Protein AF-W9EBM4-F1 (afdb_monomer_lite)

Sequence (109 aa):
MMESIKNIGKNEFVFQRTNHKAYYFSPVNICFVYNGNHSIGAGIGFKKGHIEAAEYDVSKIFDHVYADGLWWYNRHSNQRLGNLLDFRIGIIYEISKIKYQIEKEEGKK

pLDDT: mean 92.55, std 8.72, range [47.16, 98.44]

Radius of gyration: 18.04 Å; chains: 1; bounding box: 53×28×45 Å

Structure (mmCIF, N/CA/C/O backbone):
data_AF-W9EBM4-F1
#
_entry.id   AF-W9EBM4-F1
#
loop_
_atom_site.group_PDB
_atom_site.id
_atom_site.type_symbol
_atom_site.label_atom_id
_atom_site.label_alt_id
_atom_site.label_comp_id
_atom_site.label_asym_id
_atom_site.label_entity_id
_atom_site.label_seq_id
_atom_site.pdbx_PDB_ins_code
_atom_site.Cartn_x
_atom_site.Cartn_y
_atom_site.Cartn_z
_atom_site.occupancy
_atom_site.B_iso_or_equiv
_atom_site.auth_seq_id
_atom_site.auth_comp_id
_atom_site.auth_asym_id
_atom_site.auth_atom_id
_atom_site.pdbx_PDB_model_num
ATOM 1 N N . MET A 1 1 ? 30.627 -1.236 -14.974 1.00 63.12 1 MET A N 1
ATOM 2 C CA . MET A 1 1 ? 29.451 -0.776 -14.199 1.00 63.12 1 MET A CA 1
ATOM 3 C C . MET A 1 1 ? 28.830 0.498 -14.777 1.00 63.12 1 MET A C 1
ATOM 5 O O . MET A 1 1 ? 27.657 0.461 -15.117 1.00 63.12 1 MET A O 1
ATOM 9 N N . MET A 1 2 ? 29.588 1.587 -14.971 1.00 75.38 2 MET A N 1
ATOM 10 C CA . MET A 1 2 ? 29.063 2.847 -15.535 1.00 75.38 2 MET A CA 1
ATOM 11 C C . MET A 1 2 ? 28.442 2.700 -16.938 1.00 75.38 2 MET A C 1
ATOM 13 O O . MET A 1 2 ? 27.349 3.204 -17.176 1.00 75.38 2 MET A O 1
ATOM 17 N N . GLU A 1 3 ? 29.085 1.961 -17.845 1.00 76.69 3 GLU A N 1
ATOM 18 C CA . GLU A 1 3 ? 28.546 1.732 -19.198 1.00 76.69 3 GLU A CA 1
ATOM 19 C C . GLU A 1 3 ? 27.235 0.932 -19.196 1.00 76.69 3 GLU A C 1
ATOM 21 O O . GLU A 1 3 ? 26.326 1.230 -19.965 1.00 76.69 3 GLU A O 1
ATOM 26 N N . SER A 1 4 ? 27.076 -0.020 -18.273 1.00 72.75 4 SER A N 1
ATOM 27 C CA . SER A 1 4 ? 25.828 -0.772 -18.105 1.00 72.75 4 SER A CA 1
ATOM 28 C C . SER A 1 4 ? 24.683 0.131 -17.637 1.00 72.75 4 SER A C 1
ATOM 30 O O . SER A 1 4 ? 23.576 0.023 -18.151 1.00 72.75 4 SER A O 1
ATOM 32 N N . ILE A 1 5 ? 24.952 1.072 -16.724 1.00 75.25 5 ILE A N 1
ATOM 33 C CA . ILE A 1 5 ? 23.959 2.060 -16.267 1.00 75.25 5 ILE A CA 1
ATOM 34 C C . ILE A 1 5 ? 23.566 3.001 -17.413 1.00 75.25 5 ILE A C 1
ATOM 36 O O . ILE A 1 5 ? 22.379 3.237 -17.630 1.00 75.25 5 ILE A O 1
ATOM 40 N N . LYS A 1 6 ? 24.543 3.495 -18.190 1.00 75.94 6 LYS A N 1
ATOM 41 C CA . LYS A 1 6 ? 24.276 4.324 -19.378 1.00 75.94 6 LYS A CA 1
ATOM 42 C C . LYS A 1 6 ? 23.431 3.580 -20.413 1.00 75.94 6 LYS A C 1
ATOM 44 O O . LYS A 1 6 ? 22.544 4.178 -21.011 1.00 75.94 6 LYS A O 1
ATOM 49 N N . ASN A 1 7 ? 23.703 2.294 -20.623 1.00 77.69 7 ASN A N 1
ATOM 50 C CA . ASN A 1 7 ? 22.954 1.455 -21.555 1.00 77.69 7 ASN A CA 1
ATOM 51 C C . ASN A 1 7 ? 21.492 1.285 -21.098 1.00 77.69 7 ASN A C 1
ATOM 53 O O . ASN A 1 7 ? 20.571 1.556 -21.863 1.00 77.69 7 ASN A O 1
ATOM 57 N N . ILE A 1 8 ? 21.275 0.959 -19.820 1.00 79.06 8 ILE A N 1
ATOM 58 C CA . ILE A 1 8 ? 19.930 0.823 -19.239 1.00 79.06 8 ILE A CA 1
ATOM 59 C C . ILE A 1 8 ? 19.136 2.135 -19.328 1.00 79.06 8 ILE A C 1
ATOM 61 O O . ILE A 1 8 ? 17.961 2.098 -19.672 1.00 79.06 8 ILE A O 1
ATOM 65 N N . GLY A 1 9 ? 19.763 3.289 -19.072 1.00 78.25 9 GLY A N 1
ATOM 66 C CA . GLY A 1 9 ? 19.082 4.585 -19.170 1.00 78.25 9 GLY 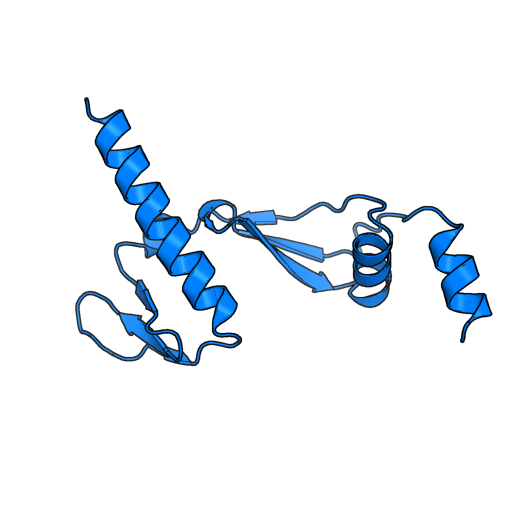A CA 1
ATOM 67 C C . GLY A 1 9 ? 18.697 4.983 -20.601 1.00 78.25 9 GLY A C 1
ATOM 68 O O . GLY A 1 9 ? 17.675 5.639 -20.810 1.00 78.25 9 GLY A O 1
ATOM 69 N N . LYS A 1 10 ? 19.497 4.581 -21.599 1.00 84.69 10 LYS A N 1
ATOM 70 C CA . LYS A 1 10 ? 19.210 4.838 -23.020 1.00 84.69 10 LYS A CA 1
ATOM 71 C C . LYS A 1 10 ? 18.062 3.985 -23.544 1.00 84.69 10 LYS A C 1
ATOM 73 O O . LYS A 1 10 ? 17.255 4.488 -24.318 1.00 84.69 10 LYS A O 1
ATOM 78 N N . ASN A 1 11 ? 17.990 2.727 -23.126 1.00 85.38 11 ASN A N 1
ATOM 79 C CA . ASN A 1 11 ? 16.960 1.816 -23.605 1.00 85.38 11 ASN A CA 1
ATOM 80 C C . ASN A 1 11 ? 15.599 2.116 -22.970 1.00 85.38 11 ASN A C 1
ATOM 82 O O . ASN A 1 11 ? 15.490 2.741 -21.911 1.00 85.38 11 ASN A O 1
ATOM 86 N N . GLU A 1 12 ? 14.553 1.650 -23.641 1.00 87.94 12 GLU A N 1
ATOM 87 C CA . GLU A 1 12 ? 13.205 1.655 -23.094 1.00 87.94 12 GLU A CA 1
ATOM 88 C C . GLU A 1 12 ? 12.999 0.491 -22.127 1.00 87.94 12 GLU A C 1
ATOM 90 O O . GLU A 1 12 ? 13.614 -0.574 -22.239 1.00 87.94 12 GLU A O 1
ATOM 95 N N . PHE A 1 13 ? 12.112 0.702 -21.159 1.00 92.88 13 PHE A N 1
ATOM 96 C CA . PHE A 1 13 ? 11.675 -0.367 -20.276 1.00 92.88 13 PHE A CA 1
ATOM 97 C C . PHE A 1 13 ? 10.725 -1.297 -21.037 1.00 92.88 13 PHE A C 1
ATOM 99 O O . PHE A 1 13 ? 9.722 -0.854 -21.593 1.00 92.88 13 PHE A O 1
ATOM 106 N N . VAL A 1 14 ? 11.014 -2.598 -21.022 1.00 94.12 14 VAL A N 1
ATOM 107 C CA . VAL A 1 14 ? 10.189 -3.616 -21.681 1.00 94.12 14 VAL A CA 1
ATOM 108 C C . VAL A 1 14 ? 9.458 -4.426 -20.624 1.00 94.12 14 VAL A C 1
ATOM 110 O O . VAL A 1 14 ? 10.085 -5.211 -19.914 1.00 94.12 14 VAL A O 1
ATOM 113 N N . PHE A 1 15 ? 8.139 -4.260 -20.538 1.00 95.56 15 PHE A N 1
ATOM 114 C CA . PHE A 1 15 ? 7.299 -5.044 -19.635 1.00 95.56 15 PHE A CA 1
ATOM 115 C C . PHE A 1 15 ? 7.273 -6.527 -20.032 1.00 95.56 15 PHE A C 1
ATOM 117 O O . PHE A 1 15 ? 7.064 -6.877 -21.192 1.00 95.56 15 PHE A O 1
ATOM 124 N N . GLN A 1 16 ? 7.451 -7.409 -19.050 1.00 96.38 16 GLN A N 1
ATOM 125 C CA . GLN A 1 16 ? 7.453 -8.859 -19.217 1.00 96.38 16 GLN A CA 1
ATOM 126 C C . GLN A 1 16 ? 6.423 -9.486 -18.284 1.00 96.38 16 GLN A C 1
ATOM 128 O O . GLN A 1 16 ? 6.712 -9.747 -17.120 1.00 96.38 16 GLN A O 1
ATOM 133 N N . ARG A 1 17 ? 5.229 -9.798 -18.793 1.00 96.19 17 ARG A N 1
ATOM 134 C CA . ARG A 1 17 ? 4.113 -10.294 -17.970 1.00 96.19 17 ARG A CA 1
ATOM 135 C C . ARG A 1 17 ? 4.439 -11.530 -17.129 1.00 96.19 17 ARG A C 1
ATOM 137 O O . ARG A 1 17 ? 3.877 -11.695 -16.052 1.00 96.19 17 ARG A O 1
ATOM 144 N N . THR A 1 18 ? 5.313 -12.418 -17.596 1.00 96.62 18 THR A N 1
ATOM 145 C CA . THR A 1 18 ? 5.723 -13.635 -16.871 1.00 96.62 18 THR A CA 1
ATOM 146 C C . THR A 1 18 ? 6.743 -13.366 -15.761 1.00 96.62 18 THR A C 1
ATOM 148 O O . THR A 1 18 ? 6.880 -14.191 -14.864 1.00 96.62 18 THR A O 1
ATOM 151 N N . ASN A 1 19 ? 7.405 -12.208 -15.775 1.00 96.81 19 ASN A N 1
ATOM 152 C CA . ASN A 1 19 ? 8.519 -11.871 -14.888 1.00 96.81 19 ASN A CA 1
ATOM 153 C C . ASN A 1 19 ? 8.214 -10.668 -13.978 1.00 96.81 19 ASN A C 1
ATOM 155 O O . ASN A 1 19 ? 8.444 -10.714 -12.777 1.00 96.81 19 ASN A O 1
ATOM 159 N N . HIS A 1 20 ? 7.653 -9.593 -14.521 1.00 97.56 20 HIS A N 1
ATOM 160 C CA . HIS A 1 20 ? 7.299 -8.383 -13.784 1.00 97.56 20 HIS A CA 1
ATOM 161 C C . HIS A 1 20 ? 5.995 -8.591 -13.034 1.00 97.56 20 HIS A C 1
ATOM 163 O O . HIS A 1 20 ? 4.920 -8.573 -13.633 1.00 97.56 20 HIS A O 1
ATOM 169 N N . LYS A 1 21 ? 6.105 -8.829 -11.726 1.00 98.06 21 LYS A N 1
ATOM 170 C CA . LYS A 1 21 ? 4.963 -9.150 -10.874 1.00 98.06 21 LYS A CA 1
ATOM 171 C C . LYS A 1 21 ? 4.917 -8.240 -9.658 1.00 98.06 21 LYS A C 1
ATOM 173 O O . LYS A 1 21 ? 5.921 -8.066 -8.961 1.00 98.06 21 LYS A O 1
ATOM 178 N N . ALA A 1 22 ? 3.733 -7.702 -9.402 1.00 98.19 22 ALA A N 1
ATOM 179 C CA . ALA A 1 22 ? 3.486 -6.817 -8.283 1.00 98.19 22 ALA A CA 1
ATOM 180 C C . ALA A 1 22 ? 2.048 -6.934 -7.765 1.00 98.19 22 ALA A C 1
ATOM 182 O O . ALA A 1 22 ? 1.146 -7.406 -8.466 1.00 98.19 22 ALA A O 1
ATOM 183 N N . TYR A 1 23 ? 1.859 -6.461 -6.538 1.00 98.12 23 TYR A N 1
ATOM 184 C CA . TYR A 1 23 ? 0.561 -6.168 -5.944 1.00 98.12 23 TYR A CA 1
ATOM 185 C C . TYR A 1 23 ? 0.423 -4.666 -5.754 1.00 98.12 23 TYR A C 1
ATOM 187 O O . TYR A 1 23 ? 1.362 -4.016 -5.296 1.00 98.12 23 TYR A O 1
ATOM 195 N N . TYR A 1 24 ? -0.740 -4.118 -6.085 1.00 98.19 24 TYR A N 1
ATOM 196 C CA . TYR A 1 24 ? -1.051 -2.718 -5.846 1.00 98.19 24 TYR A CA 1
ATOM 197 C C . TYR A 1 24 ? -2.095 -2.600 -4.742 1.00 98.19 24 TYR A C 1
ATOM 199 O O . TYR A 1 24 ? -3.220 -3.065 -4.883 1.00 98.19 24 TYR A O 1
ATOM 207 N N . PHE A 1 25 ? -1.717 -1.985 -3.628 1.00 97.56 25 PHE A N 1
ATOM 208 C CA . PHE A 1 25 ? -2.609 -1.724 -2.507 1.00 97.56 25 PHE A CA 1
ATOM 209 C C . PHE A 1 25 ? -3.141 -0.300 -2.639 1.00 97.56 25 PHE A C 1
ATOM 211 O O . PHE A 1 25 ? -2.508 0.650 -2.168 1.00 97.56 25 PHE A O 1
ATOM 218 N N . SER A 1 26 ? -4.274 -0.139 -3.321 1.00 96.12 26 SER A N 1
ATOM 219 C CA . SER A 1 26 ? -4.759 1.176 -3.749 1.00 96.12 26 SER A CA 1
ATOM 220 C C . SER A 1 26 ? -5.093 2.143 -2.606 1.00 96.12 26 SER A C 1
ATOM 222 O O . SER A 1 26 ? -4.675 3.299 -2.708 1.00 96.12 26 SER A O 1
ATOM 224 N N . PRO A 1 27 ? -5.688 1.733 -1.462 1.00 96.00 27 PRO A N 1
ATOM 225 C CA . PRO A 1 27 ? -5.978 2.672 -0.371 1.00 96.00 27 PRO A CA 1
ATOM 226 C C . PRO A 1 27 ? -4.726 3.289 0.261 1.00 96.00 27 PRO A C 1
ATOM 228 O O . PRO A 1 27 ? -4.770 4.400 0.788 1.00 96.00 27 PRO A O 1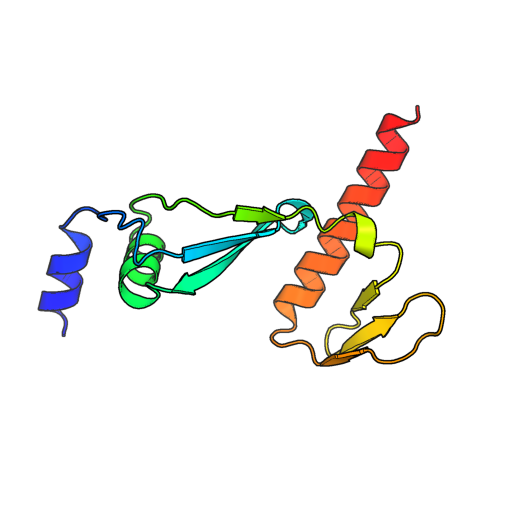
ATOM 231 N N . VAL A 1 28 ? -3.598 2.574 0.209 1.00 96.56 28 VAL A N 1
ATOM 232 C CA . VAL A 1 28 ? -2.300 3.040 0.724 1.00 96.56 28 VAL A CA 1
ATOM 233 C C . VAL A 1 28 ? -1.358 3.527 -0.376 1.00 96.56 28 VAL A C 1
ATOM 235 O O . VAL A 1 28 ? -0.262 3.987 -0.083 1.00 96.56 28 VAL A O 1
ATOM 238 N N . ASN A 1 29 ? -1.783 3.454 -1.639 1.00 96.50 29 ASN A N 1
ATOM 239 C CA . ASN A 1 29 ? -1.006 3.817 -2.819 1.00 96.50 29 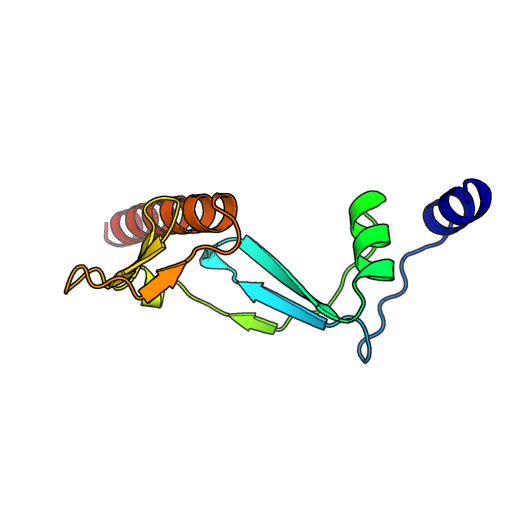ASN A CA 1
ATOM 240 C C . ASN A 1 29 ? 0.409 3.198 -2.850 1.00 96.50 29 ASN A C 1
ATOM 242 O O . ASN A 1 29 ? 1.392 3.863 -3.181 1.00 96.50 29 ASN A O 1
ATOM 246 N N . ILE A 1 30 ? 0.517 1.914 -2.495 1.00 96.12 30 ILE A N 1
ATOM 247 C CA . ILE A 1 30 ? 1.784 1.169 -2.508 1.00 96.12 30 ILE A CA 1
ATOM 248 C C . ILE A 1 30 ? 1.727 0.085 -3.579 1.00 96.12 30 ILE A C 1
ATOM 250 O O . ILE A 1 30 ? 0.853 -0.778 -3.556 1.00 96.12 30 ILE A O 1
ATOM 254 N N . CYS A 1 31 ? 2.708 0.090 -4.481 1.00 96.75 31 CYS A N 1
ATOM 255 C CA . CYS A 1 31 ? 2.969 -1.015 -5.397 1.00 96.75 31 CYS A CA 1
ATOM 256 C C . CYS A 1 31 ? 4.121 -1.867 -4.847 1.00 96.75 31 CYS A C 1
ATOM 258 O O . CYS A 1 31 ? 5.269 -1.423 -4.802 1.00 96.75 31 CYS A O 1
ATOM 260 N N . PHE A 1 32 ? 3.811 -3.081 -4.398 1.00 95.62 32 PHE A N 1
ATOM 261 C CA . PHE A 1 32 ? 4.779 -4.041 -3.884 1.00 95.62 32 PHE A CA 1
ATOM 262 C C . PHE A 1 32 ? 5.224 -4.989 -4.996 1.00 95.62 32 PHE A C 1
ATOM 264 O O . PHE A 1 32 ? 4.468 -5.856 -5.438 1.00 95.62 32 PHE A O 1
ATOM 271 N N . VAL A 1 33 ? 6.467 -4.826 -5.439 1.00 97.06 33 VAL A N 1
ATOM 272 C CA . VAL A 1 33 ? 7.090 -5.668 -6.463 1.00 97.06 33 VAL A CA 1
ATOM 273 C C . VAL A 1 33 ? 7.694 -6.898 -5.795 1.00 97.06 33 VAL A C 1
ATOM 275 O O . VAL A 1 33 ? 8.496 -6.768 -4.874 1.00 97.06 33 VAL A O 1
ATOM 278 N N . TYR A 1 34 ? 7.328 -8.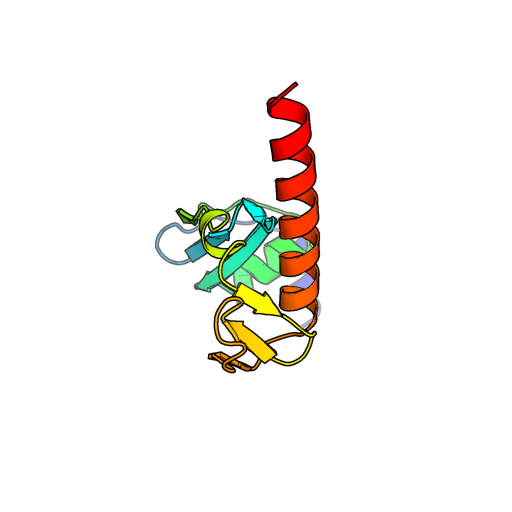089 -6.270 1.00 96.44 34 TYR A N 1
ATOM 279 C CA . TYR A 1 34 ? 7.858 -9.352 -5.741 1.00 96.44 34 TYR A CA 1
ATOM 280 C C . TYR A 1 34 ? 8.592 -10.195 -6.787 1.00 96.44 34 TYR A C 1
ATOM 282 O O . TYR A 1 34 ? 9.222 -11.189 -6.432 1.00 96.44 34 TYR A O 1
ATOM 290 N N . ASN A 1 35 ? 8.552 -9.809 -8.066 1.00 97.94 35 ASN A N 1
ATOM 291 C CA . ASN A 1 35 ? 9.387 -10.412 -9.099 1.00 97.94 35 ASN A CA 1
ATOM 292 C C . ASN A 1 35 ? 9.792 -9.385 -10.167 1.00 97.94 35 ASN A C 1
ATOM 294 O O . ASN A 1 35 ? 9.064 -8.427 -10.430 1.00 97.94 35 ASN A O 1
ATOM 298 N N . GLY A 1 36 ? 10.963 -9.582 -10.783 1.00 95.69 36 GLY A N 1
ATOM 299 C CA . GLY A 1 36 ? 11.507 -8.649 -11.775 1.00 95.69 36 GLY A CA 1
ATOM 300 C C . GLY A 1 36 ? 12.202 -7.410 -11.192 1.00 95.69 36 GLY A C 1
ATOM 301 O O . GLY A 1 36 ? 12.398 -6.421 -11.900 1.00 95.69 36 GLY A O 1
ATOM 302 N N . ASN A 1 37 ? 12.606 -7.470 -9.919 1.00 94.88 37 ASN A N 1
ATOM 303 C CA . ASN A 1 37 ? 13.122 -6.346 -9.124 1.00 94.88 37 ASN A CA 1
ATOM 304 C C . ASN A 1 37 ? 14.212 -5.515 -9.820 1.00 94.88 37 ASN A C 1
ATOM 306 O O . ASN A 1 37 ? 14.175 -4.292 -9.762 1.00 94.88 37 ASN A O 1
ATOM 310 N N . HIS A 1 38 ? 15.167 -6.150 -10.505 1.00 90.25 38 HIS A N 1
ATOM 311 C CA . HIS A 1 38 ? 16.276 -5.433 -11.147 1.00 90.25 38 HIS A CA 1
ATOM 312 C C . HIS A 1 38 ? 15.823 -4.538 -12.306 1.00 90.25 38 HIS A C 1
ATOM 314 O O . HIS A 1 38 ? 16.232 -3.382 -12.399 1.00 90.25 38 HIS A O 1
ATOM 320 N N . SER A 1 39 ? 14.976 -5.061 -13.194 1.00 92.62 39 SER A N 1
ATOM 321 C CA . SER A 1 39 ? 14.511 -4.307 -14.364 1.00 92.62 39 SER A CA 1
ATOM 322 C C . SER A 1 39 ? 13.454 -3.280 -13.972 1.00 92.62 39 SER A C 1
ATOM 324 O O . SER A 1 39 ? 13.502 -2.154 -14.460 1.00 92.62 39 SER A O 1
ATOM 326 N N . ILE A 1 40 ? 12.558 -3.617 -13.039 1.00 95.62 40 ILE A N 1
ATOM 327 C CA . ILE A 1 40 ? 11.580 -2.664 -12.496 1.00 95.62 40 ILE A CA 1
ATOM 328 C C . ILE A 1 40 ? 12.284 -1.551 -11.716 1.00 95.62 40 ILE A C 1
ATOM 330 O O . ILE A 1 40 ? 11.970 -0.382 -11.913 1.00 95.62 40 ILE A O 1
ATOM 334 N N . GLY A 1 41 ? 13.286 -1.881 -10.898 1.00 93.50 41 GLY A N 1
ATOM 335 C CA . GLY A 1 41 ? 14.095 -0.895 -10.181 1.00 93.50 41 GLY A CA 1
ATOM 336 C C . GLY A 1 41 ? 14.790 0.092 -11.122 1.00 93.50 41 GLY A C 1
ATOM 337 O O . GLY A 1 41 ? 14.788 1.294 -10.863 1.00 93.50 41 GLY A O 1
ATOM 338 N N . ALA A 1 42 ? 15.310 -0.387 -12.258 1.00 91.94 42 ALA A N 1
ATOM 339 C CA . ALA A 1 42 ? 15.823 0.485 -13.311 1.00 91.94 42 ALA A CA 1
ATOM 340 C C . ALA A 1 42 ? 14.728 1.381 -13.919 1.00 91.94 42 ALA A C 1
ATOM 342 O O . ALA A 1 42 ? 14.938 2.585 -14.053 1.00 91.94 42 ALA A O 1
ATOM 343 N N . GLY A 1 43 ? 13.555 0.820 -14.234 1.00 93.50 43 GLY A N 1
ATOM 344 C CA . GLY A 1 43 ? 12.398 1.582 -14.717 1.00 93.50 43 GLY A CA 1
ATOM 345 C C . GLY A 1 43 ? 11.984 2.699 -13.754 1.00 93.50 43 GLY A C 1
ATOM 346 O O . GLY A 1 43 ? 11.806 3.838 -14.178 1.00 93.50 43 GLY A O 1
ATOM 347 N N . ILE A 1 44 ? 11.946 2.417 -12.446 1.00 93.81 44 ILE A N 1
ATOM 348 C CA . ILE A 1 44 ? 11.682 3.412 -11.394 1.00 93.81 44 ILE A CA 1
ATOM 349 C C . ILE A 1 44 ? 12.751 4.512 -11.406 1.00 93.81 44 ILE A C 1
ATOM 351 O O . ILE A 1 44 ? 12.413 5.694 -11.457 1.00 93.81 44 ILE A O 1
ATOM 355 N N . GLY A 1 45 ? 14.036 4.137 -11.394 1.00 91.75 45 GLY A N 1
ATOM 356 C CA . GLY A 1 45 ? 15.150 5.089 -11.347 1.00 91.75 45 GLY A CA 1
ATOM 357 C C . GLY A 1 45 ? 15.185 6.046 -12.542 1.00 91.75 45 GLY A C 1
ATOM 358 O O . GLY A 1 45 ? 15.469 7.231 -12.374 1.00 91.75 45 GLY A O 1
ATOM 359 N N . PHE A 1 46 ? 14.838 5.556 -13.734 1.00 92.12 46 PHE A N 1
ATOM 360 C CA . PHE A 1 46 ? 14.783 6.359 -14.959 1.00 92.12 46 PHE A CA 1
ATOM 361 C C . PHE A 1 46 ? 13.392 6.929 -15.273 1.00 92.12 46 PHE A C 1
ATOM 363 O O . PHE A 1 46 ? 13.249 7.627 -16.275 1.00 92.12 46 PHE A O 1
ATOM 370 N N . LYS A 1 47 ? 12.383 6.670 -14.429 1.00 92.00 47 LYS A N 1
ATOM 371 C CA . LYS A 1 47 ? 10.973 7.048 -14.646 1.00 92.00 47 LYS A CA 1
ATOM 372 C C . LYS A 1 47 ? 10.427 6.572 -16.001 1.00 92.00 47 LYS A C 1
ATOM 374 O O . LYS A 1 47 ? 9.753 7.321 -16.704 1.00 92.00 47 LYS A O 1
ATOM 379 N N . LYS A 1 48 ? 10.737 5.329 -16.372 1.00 92.12 48 LYS A N 1
ATOM 380 C CA . LYS A 1 48 ? 10.355 4.709 -17.646 1.00 92.12 48 LYS A CA 1
ATOM 381 C C . LYS A 1 48 ? 9.510 3.459 -17.439 1.00 92.12 48 LYS A C 1
ATOM 383 O O . LYS A 1 48 ? 9.804 2.636 -16.574 1.00 92.12 48 LYS A O 1
ATOM 388 N N . GLY A 1 49 ? 8.543 3.283 -18.337 1.00 92.81 49 GLY A N 1
ATOM 389 C CA . GLY A 1 49 ? 7.742 2.071 -18.451 1.00 92.81 49 GLY A CA 1
ATOM 390 C C . GLY A 1 49 ? 6.623 1.940 -17.427 1.00 92.81 49 GLY A C 1
ATOM 391 O O . GLY A 1 49 ? 6.490 2.729 -16.492 1.00 92.81 49 GLY A O 1
ATOM 392 N N . HIS A 1 50 ? 5.816 0.904 -17.630 1.00 95.19 50 HIS A N 1
ATOM 393 C CA . HIS A 1 50 ? 4.677 0.542 -16.794 1.00 95.19 50 HIS A CA 1
ATOM 394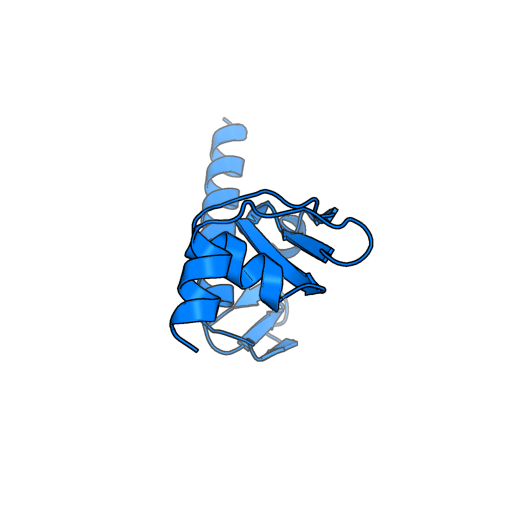 C C . HIS A 1 50 ? 4.643 -0.977 -16.612 1.00 95.19 50 HIS A C 1
ATOM 396 O O . HIS A 1 50 ? 5.159 -1.719 -17.449 1.00 95.19 50 HIS A O 1
ATOM 402 N N . ILE A 1 51 ? 4.034 -1.432 -15.520 1.00 96.75 51 ILE A N 1
ATOM 403 C CA . ILE A 1 51 ? 3.771 -2.849 -15.257 1.00 96.75 51 ILE A CA 1
ATOM 404 C C . ILE A 1 51 ? 2.296 -3.035 -14.908 1.00 96.75 51 ILE A C 1
ATOM 406 O O . ILE A 1 51 ? 1.644 -2.102 -14.443 1.00 96.75 51 ILE A O 1
ATOM 410 N N . GLU A 1 52 ? 1.790 -4.251 -15.084 1.00 97.44 52 GLU A N 1
ATOM 411 C CA . GLU A 1 52 ? 0.494 -4.658 -14.537 1.00 97.44 52 GLU A CA 1
ATOM 412 C C . GLU A 1 52 ? 0.668 -5.171 -13.100 1.00 97.44 52 GLU A C 1
ATOM 414 O O . GLU A 1 52 ? 1.618 -5.902 -12.802 1.00 97.44 52 GLU A O 1
ATOM 419 N N . ALA A 1 53 ? -0.269 -4.830 -12.218 1.00 97.75 53 ALA A N 1
ATOM 420 C CA . ALA A 1 53 ? -0.325 -5.335 -10.851 1.00 97.75 53 ALA A CA 1
ATOM 421 C C . ALA A 1 53 ? -1.759 -5.737 -10.503 1.00 97.75 53 ALA A C 1
ATOM 423 O O . ALA A 1 53 ? -2.709 -5.077 -10.923 1.00 97.75 53 ALA A O 1
ATOM 424 N N . ALA A 1 54 ? -1.915 -6.810 -9.726 1.00 97.31 54 ALA A N 1
ATOM 425 C CA . ALA A 1 54 ? -3.216 -7.134 -9.154 1.00 97.31 54 ALA A CA 1
ATOM 426 C C . ALA A 1 54 ? -3.527 -6.137 -8.031 1.00 97.31 54 ALA A C 1
ATOM 428 O O . ALA A 1 54 ? -2.691 -5.921 -7.149 1.00 97.31 54 ALA A O 1
ATOM 429 N N . GLU A 1 55 ? -4.707 -5.528 -8.088 1.00 97.94 55 GLU A N 1
ATOM 430 C CA . GLU A 1 55 ? -5.141 -4.524 -7.124 1.00 97.94 55 GLU A CA 1
ATOM 431 C C . GLU A 1 55 ? -5.835 -5.167 -5.918 1.00 97.94 55 GLU A C 1
ATOM 433 O O . GLU A 1 55 ? -6.656 -6.074 -6.062 1.00 97.94 55 GLU A O 1
ATOM 438 N N . TYR A 1 56 ? -5.512 -4.668 -4.726 1.00 97.06 56 TYR A N 1
ATOM 439 C CA . TYR A 1 56 ? -6.112 -5.068 -3.463 1.00 97.06 56 TYR A CA 1
ATOM 440 C C . TYR A 1 56 ? -6.586 -3.842 -2.686 1.00 97.06 56 TYR A C 1
ATOM 442 O O . TYR A 1 56 ? -5.788 -3.009 -2.248 1.00 97.06 56 TYR A O 1
ATOM 450 N N . ASP A 1 57 ? -7.892 -3.787 -2.444 1.00 96.12 57 ASP A N 1
ATOM 451 C CA . ASP A 1 57 ? -8.488 -2.837 -1.515 1.00 96.12 57 ASP A CA 1
ATOM 452 C C . ASP A 1 57 ? -8.348 -3.352 -0.075 1.00 96.12 57 ASP A C 1
ATOM 454 O O . ASP A 1 57 ? -8.992 -4.317 0.345 1.00 96.12 57 ASP A O 1
ATOM 458 N N . VAL A 1 58 ? -7.482 -2.686 0.686 1.00 94.31 58 VAL A N 1
ATOM 459 C CA . VAL A 1 58 ? -7.230 -2.962 2.105 1.00 94.31 58 VAL A CA 1
ATOM 460 C C . VAL A 1 58 ? -8.029 -2.068 3.053 1.00 94.31 58 VAL A C 1
ATOM 462 O O . VAL A 1 58 ? -7.872 -2.194 4.260 1.00 94.31 58 VAL A O 1
ATOM 465 N N . SER A 1 59 ? -8.916 -1.195 2.569 1.00 95.81 59 SER A N 1
ATOM 466 C CA . SER A 1 59 ? -9.659 -0.243 3.412 1.00 95.81 59 SER A CA 1
ATOM 467 C C . SER A 1 59 ? -10.448 -0.920 4.539 1.00 95.81 59 SER A C 1
ATOM 469 O O . SER A 1 59 ? -10.558 -0.385 5.640 1.00 95.81 59 SER A O 1
ATOM 471 N N . LYS A 1 60 ? -10.922 -2.152 4.316 1.00 93.69 60 LYS A N 1
ATOM 472 C CA . LYS A 1 60 ? -11.637 -2.956 5.321 1.00 93.69 60 LYS A CA 1
ATOM 473 C C . LYS A 1 60 ? -10.815 -3.249 6.580 1.00 93.69 60 LYS A C 1
ATOM 475 O O . LYS A 1 60 ? -11.402 -3.497 7.627 1.00 93.69 60 LYS A O 1
ATOM 480 N N . ILE A 1 61 ? -9.481 -3.234 6.512 1.00 95.56 61 ILE A N 1
ATOM 481 C CA . ILE A 1 61 ? -8.633 -3.518 7.683 1.00 95.56 61 ILE A CA 1
ATOM 482 C C . ILE A 1 61 ? -8.381 -2.275 8.542 1.00 95.56 61 ILE A C 1
ATOM 484 O O . ILE A 1 61 ? -7.967 -2.411 9.693 1.00 95.56 61 ILE A O 1
ATOM 488 N N . PHE A 1 62 ? -8.672 -1.076 8.028 1.00 96.75 62 PHE A N 1
ATOM 489 C CA . PHE A 1 62 ? -8.452 0.192 8.728 1.00 96.75 62 PHE A CA 1
ATOM 490 C C . PHE A 1 62 ? -9.194 0.275 10.067 1.00 96.75 62 PHE A C 1
ATOM 492 O O . PHE A 1 62 ? -8.654 0.798 11.043 1.00 96.75 62 PHE A O 1
ATOM 499 N N . ASP A 1 63 ? -10.383 -0.323 10.144 1.00 96.12 63 ASP A N 1
ATOM 500 C CA . ASP A 1 63 ? -11.198 -0.366 11.362 1.00 96.12 63 ASP A CA 1
ATOM 501 C C . ASP A 1 63 ? -10.716 -1.429 12.370 1.00 96.12 63 ASP A C 1
ATOM 503 O O . ASP A 1 63 ? -11.264 -1.561 13.466 1.00 96.12 63 ASP A O 1
ATOM 507 N N . HIS A 1 64 ? -9.711 -2.233 12.015 1.00 97.31 64 HIS A N 1
ATOM 508 C CA . HIS A 1 64 ? -9.312 -3.425 12.771 1.00 97.31 64 HIS A CA 1
ATOM 509 C C . HIS A 1 64 ? -7.829 -3.456 13.133 1.00 97.31 64 HIS A C 1
ATOM 511 O O . HIS A 1 64 ? -7.457 -4.122 14.100 1.00 97.31 64 HIS A O 1
ATOM 517 N N . VAL A 1 65 ? -6.985 -2.736 12.396 1.00 97.94 65 VAL A N 1
ATOM 518 C CA . VAL A 1 65 ? -5.532 -2.748 12.576 1.00 97.94 65 VAL A CA 1
ATOM 519 C C . VAL A 1 65 ? -4.997 -1.327 12.673 1.00 97.94 65 VAL A C 1
ATOM 521 O O . VAL A 1 65 ? -5.436 -0.425 11.952 1.00 97.94 65 VAL A O 1
ATOM 524 N N . TYR A 1 66 ? -4.032 -1.121 13.565 1.00 97.81 66 TYR A N 1
ATOM 525 C CA . TYR A 1 66 ? -3.247 0.106 13.608 1.00 97.81 66 TYR A CA 1
ATOM 526 C C . TYR A 1 66 ? -1.755 -0.178 13.788 1.00 97.81 66 TYR A C 1
ATOM 528 O O . TYR A 1 66 ? -1.374 -1.266 14.223 1.00 97.81 66 TYR A O 1
ATOM 536 N N . ALA A 1 67 ? -0.925 0.798 13.434 1.00 97.38 67 ALA A N 1
ATOM 537 C CA . ALA A 1 67 ? 0.516 0.769 13.640 1.00 97.38 67 ALA A CA 1
ATOM 538 C C . ALA A 1 67 ? 0.983 1.896 14.571 1.00 97.38 67 ALA A C 1
ATOM 540 O O . ALA A 1 67 ? 0.466 3.008 14.504 1.00 97.38 67 ALA A O 1
ATOM 541 N N . ASP A 1 68 ? 1.997 1.620 15.396 1.00 94.88 68 ASP A N 1
ATOM 542 C CA . ASP A 1 68 ? 2.672 2.616 16.254 1.00 94.88 68 ASP A CA 1
ATOM 543 C C . ASP A 1 68 ? 4.020 3.102 15.678 1.00 94.88 68 ASP A C 1
ATOM 545 O O . ASP A 1 68 ? 4.735 3.875 16.312 1.00 94.88 68 ASP A O 1
ATOM 549 N N . GLY A 1 69 ? 4.382 2.633 14.479 1.00 90.44 69 GLY A N 1
ATOM 550 C CA . GLY A 1 69 ? 5.678 2.890 13.844 1.00 90.44 69 GLY A CA 1
ATOM 551 C C . GLY A 1 69 ? 6.726 1.793 14.061 1.00 90.44 69 GLY A C 1
ATOM 552 O O . GLY A 1 69 ? 7.730 1.788 13.354 1.00 90.44 69 GLY A O 1
ATOM 553 N N . LEU A 1 70 ? 6.483 0.820 14.944 1.00 94.69 70 LEU A N 1
ATOM 554 C CA . LEU A 1 70 ? 7.345 -0.352 15.141 1.00 94.69 70 LEU A CA 1
ATOM 555 C C . LEU A 1 70 ? 6.597 -1.687 14.991 1.00 94.69 70 LEU A C 1
ATOM 557 O O . LEU A 1 70 ? 7.148 -2.656 14.462 1.00 94.69 70 LEU A O 1
ATOM 561 N N . TRP A 1 71 ? 5.335 -1.741 15.408 1.00 97.94 71 TRP A N 1
ATOM 562 C CA . TRP A 1 71 ? 4.508 -2.942 15.407 1.00 97.94 71 TRP A CA 1
ATOM 563 C C . TRP A 1 71 ? 3.115 -2.681 14.831 1.00 97.94 71 TRP A C 1
ATOM 565 O O . TRP A 1 71 ? 2.598 -1.565 14.847 1.00 97.94 71 TRP A O 1
ATOM 575 N N . TRP A 1 72 ? 2.499 -3.759 14.352 1.00 98.00 72 TRP A N 1
ATOM 576 C CA . TRP A 1 72 ? 1.080 -3.846 14.032 1.00 98.00 72 TRP A CA 1
ATOM 577 C C . TRP A 1 72 ? 0.293 -4.326 15.250 1.00 98.00 72 TRP A C 1
ATOM 579 O O . TRP A 1 72 ? 0.725 -5.251 15.945 1.00 98.00 72 TRP A O 1
ATOM 589 N N . TYR A 1 73 ? -0.900 -3.775 15.453 1.00 98.44 73 TYR A N 1
ATOM 590 C CA . TYR A 1 73 ? -1.787 -4.128 16.558 1.00 98.44 73 TYR A CA 1
ATOM 591 C C . TYR A 1 73 ? -3.214 -4.353 16.086 1.00 98.44 73 TYR A C 1
ATOM 593 O O . TYR A 1 73 ? -3.723 -3.646 15.214 1.00 98.44 73 TYR A O 1
ATOM 601 N N . ASN A 1 74 ? -3.883 -5.307 16.725 1.00 98.06 74 ASN A N 1
ATOM 602 C CA . ASN A 1 74 ? -5.327 -5.433 16.659 1.00 98.06 74 ASN A CA 1
ATOM 603 C C . ASN A 1 74 ? -5.954 -4.269 17.438 1.00 98.06 74 ASN A C 1
ATOM 605 O O . ASN A 1 74 ? -5.688 -4.098 18.626 1.00 98.06 74 ASN A O 1
ATOM 609 N N . ARG A 1 75 ? -6.799 -3.476 16.779 1.00 97.00 75 ARG A N 1
ATOM 610 C CA . ARG A 1 75 ? -7.443 -2.294 17.369 1.00 97.00 75 ARG A CA 1
ATOM 611 C C . ARG A 1 75 ? -8.432 -2.634 18.487 1.00 97.00 75 ARG A C 1
ATOM 613 O O . ARG A 1 75 ? -8.635 -1.810 19.370 1.00 97.00 75 ARG A O 1
ATOM 620 N N . HIS A 1 76 ? -9.025 -3.824 18.466 1.00 97.44 76 HIS A N 1
ATOM 621 C CA . HIS A 1 76 ? -10.064 -4.230 19.417 1.00 97.44 76 HIS A CA 1
ATOM 622 C C . HIS A 1 76 ? -9.489 -4.805 20.709 1.00 97.44 76 HIS A C 1
ATOM 624 O O . HIS A 1 76 ? -10.054 -4.594 21.775 1.00 97.44 76 HIS A O 1
ATOM 630 N N . SER A 1 77 ? -8.372 -5.533 20.623 1.00 97.75 77 SER A N 1
ATOM 631 C CA . SER A 1 77 ? -7.749 -6.205 21.776 1.00 97.75 77 SER A CA 1
ATOM 632 C C . SER A 1 77 ? -6.423 -5.593 22.220 1.00 97.75 77 SER A C 1
ATOM 634 O O . SER A 1 77 ? -5.860 -6.012 23.228 1.00 97.75 77 SER A O 1
ATOM 636 N N . ASN A 1 78 ? -5.885 -4.645 21.450 1.00 96.75 78 ASN A N 1
ATOM 637 C CA . ASN A 1 78 ? -4.535 -4.109 21.609 1.00 96.75 78 ASN A CA 1
ATOM 638 C C . ASN A 1 78 ? -3.417 -5.166 21.517 1.00 96.75 78 ASN A C 1
ATOM 640 O O . ASN A 1 78 ? -2.275 -4.926 21.907 1.00 96.75 78 ASN A O 1
ATOM 644 N N . GLN A 1 79 ? -3.734 -6.355 21.000 1.00 98.06 79 GLN A N 1
ATOM 645 C CA . GLN A 1 79 ? -2.767 -7.428 20.834 1.00 98.06 79 GLN A CA 1
ATOM 646 C C . GLN A 1 79 ? -1.801 -7.099 19.696 1.00 98.06 79 GLN A C 1
ATOM 648 O O . GLN A 1 79 ? -2.218 -6.755 18.588 1.00 98.06 79 GLN A O 1
ATOM 653 N N . ARG A 1 80 ? -0.505 -7.286 19.954 1.00 98.12 80 ARG A N 1
ATOM 654 C CA . ARG A 1 80 ? 0.553 -7.184 18.948 1.00 98.12 80 ARG A CA 1
ATOM 655 C C . ARG A 1 80 ? 0.419 -8.301 17.909 1.00 98.12 80 ARG A C 1
ATOM 657 O O . ARG A 1 80 ? 0.450 -9.477 18.265 1.00 98.12 80 ARG A O 1
ATOM 664 N N . LEU A 1 81 ? 0.309 -7.927 16.639 1.00 97.38 81 LEU A N 1
ATOM 665 C CA . LEU A 1 81 ? 0.148 -8.842 15.504 1.00 97.38 81 LEU A CA 1
ATOM 666 C C . LEU A 1 81 ? 1.486 -9.222 14.859 1.00 97.38 81 LEU A C 1
ATOM 668 O O . LEU A 1 81 ? 1.643 -10.339 14.380 1.00 97.38 81 LEU A O 1
ATOM 672 N N . GLY A 1 82 ? 2.457 -8.308 14.857 1.00 96.56 82 GLY A N 1
ATOM 673 C CA . GLY A 1 82 ? 3.763 -8.528 14.234 1.00 96.56 82 GLY A CA 1
ATOM 674 C C . GLY A 1 82 ? 4.551 -7.234 14.076 1.00 96.56 82 GLY A C 1
ATOM 675 O O . GLY A 1 82 ? 4.009 -6.150 14.290 1.00 96.56 82 GLY A O 1
ATOM 676 N N . ASN A 1 83 ? 5.840 -7.336 13.759 1.00 96.62 83 ASN A N 1
ATOM 677 C CA . ASN A 1 83 ? 6.688 -6.166 13.528 1.00 96.62 83 ASN A CA 1
ATOM 678 C C . ASN A 1 83 ? 6.385 -5.523 12.172 1.00 96.62 83 ASN A C 1
ATOM 680 O O . ASN A 1 83 ? 5.999 -6.192 11.212 1.00 96.62 83 ASN A O 1
ATOM 684 N N . LEU A 1 84 ? 6.617 -4.218 12.087 1.00 94.94 84 LEU A N 1
ATOM 685 C CA . LEU A 1 84 ? 6.707 -3.523 10.813 1.00 94.94 84 LEU A CA 1
ATOM 686 C C . LEU A 1 84 ? 8.006 -3.912 10.100 1.00 94.94 84 LEU A C 1
ATOM 688 O O . LEU A 1 84 ? 9.073 -3.966 10.710 1.00 94.94 84 LEU A O 1
ATOM 692 N N . LEU A 1 85 ? 7.912 -4.162 8.792 1.00 90.12 85 LEU A N 1
ATOM 693 C CA . LEU A 1 85 ? 9.087 -4.347 7.933 1.00 90.12 85 LEU A CA 1
ATOM 694 C C . LEU A 1 85 ? 9.868 -3.034 7.782 1.00 90.12 85 LEU A C 1
ATOM 696 O O . LEU A 1 85 ? 11.093 -3.023 7.776 1.00 90.12 85 LEU A O 1
ATOM 700 N N . ASP A 1 86 ? 9.130 -1.935 7.648 1.00 93.81 86 ASP A N 1
ATOM 701 C CA . ASP A 1 86 ? 9.641 -0.582 7.501 1.00 93.81 86 ASP A CA 1
ATOM 702 C C . ASP A 1 86 ? 8.624 0.374 8.129 1.00 93.81 86 ASP A C 1
ATOM 704 O O . ASP A 1 86 ? 7.429 0.308 7.821 1.00 93.81 86 ASP A O 1
ATOM 708 N N . PHE A 1 87 ? 9.081 1.262 9.010 1.00 95.31 87 PHE A N 1
ATOM 709 C CA . PHE A 1 87 ? 8.197 2.191 9.715 1.00 95.31 87 PHE A CA 1
ATOM 710 C C . PHE A 1 87 ? 7.427 3.115 8.754 1.00 95.31 87 PHE A C 1
ATOM 712 O O . PHE A 1 87 ? 6.300 3.513 9.051 1.00 95.31 87 PHE A O 1
ATOM 719 N N . ARG A 1 88 ? 7.985 3.413 7.570 1.00 95.69 88 ARG A N 1
ATOM 720 C CA . ARG A 1 88 ? 7.348 4.263 6.551 1.00 95.69 88 ARG A CA 1
ATOM 721 C C . ARG A 1 88 ? 6.074 3.632 6.006 1.00 95.69 88 ARG A C 1
ATOM 723 O O . ARG A 1 88 ? 5.128 4.353 5.712 1.00 95.69 88 ARG A O 1
ATOM 730 N N . ILE A 1 89 ? 6.022 2.301 5.920 1.00 94.94 89 ILE A N 1
ATOM 731 C CA . ILE A 1 89 ? 4.807 1.579 5.518 1.00 94.94 89 ILE A CA 1
ATOM 732 C C . ILE A 1 89 ? 3.713 1.782 6.571 1.00 94.94 89 ILE A C 1
ATOM 734 O O . ILE A 1 89 ? 2.570 2.058 6.213 1.00 94.94 89 ILE A O 1
ATOM 738 N N . GLY A 1 90 ? 4.067 1.714 7.859 1.00 95.75 90 GLY A N 1
ATOM 739 C CA . GLY A 1 90 ? 3.141 1.990 8.960 1.00 95.75 90 GLY A CA 1
ATOM 740 C C . GLY A 1 90 ? 2.603 3.423 8.924 1.00 95.75 90 GLY A C 1
ATOM 741 O O . GLY A 1 90 ? 1.400 3.626 9.051 1.00 95.75 90 GLY A O 1
ATOM 742 N N . ILE A 1 91 ? 3.469 4.409 8.664 1.00 96.25 91 ILE A N 1
ATOM 743 C CA . ILE A 1 91 ? 3.063 5.818 8.518 1.00 96.25 91 ILE A CA 1
ATOM 744 C C . ILE A 1 91 ? 2.092 5.998 7.346 1.00 96.25 91 ILE A C 1
ATOM 746 O O . ILE A 1 91 ? 1.035 6.600 7.524 1.00 96.25 91 ILE A O 1
ATOM 750 N N . ILE A 1 92 ? 2.424 5.473 6.160 1.00 96.94 92 ILE A N 1
ATOM 751 C CA . ILE A 1 92 ? 1.554 5.572 4.978 1.00 96.94 92 ILE A CA 1
ATOM 752 C C . ILE A 1 92 ? 0.194 4.930 5.272 1.00 96.94 92 ILE A C 1
ATOM 754 O O . ILE A 1 92 ? -0.837 5.524 4.972 1.00 96.94 92 ILE A O 1
ATOM 758 N N . TYR A 1 93 ? 0.185 3.761 5.915 1.00 97.06 93 TYR A N 1
ATOM 759 C CA . TYR A 1 93 ? -1.040 3.078 6.318 1.00 97.06 93 TYR A CA 1
ATOM 760 C C . TYR A 1 93 ? -1.913 3.932 7.252 1.00 97.06 93 TYR A C 1
ATOM 762 O O . TYR A 1 93 ? -3.103 4.106 6.988 1.00 97.06 93 TYR A O 1
ATOM 770 N N . GLU A 1 94 ? -1.339 4.498 8.319 1.00 97.44 94 GLU A N 1
ATOM 771 C CA . GLU A 1 94 ? -2.090 5.317 9.279 1.00 97.44 94 GLU A CA 1
ATOM 772 C C . GLU A 1 94 ? -2.628 6.608 8.642 1.00 97.44 94 GLU A C 1
ATOM 774 O O . GLU A 1 94 ? -3.788 6.958 8.864 1.00 97.44 94 GLU A O 1
ATOM 779 N N . ILE A 1 95 ? -1.840 7.278 7.793 1.00 97.12 95 ILE A N 1
ATOM 780 C CA . ILE A 1 95 ? -2.281 8.474 7.056 1.00 97.12 95 ILE A CA 1
ATOM 781 C C . ILE A 1 95 ? -3.415 8.129 6.086 1.00 97.12 95 ILE A C 1
ATOM 783 O O . ILE A 1 95 ? -4.428 8.827 6.045 1.00 97.12 95 ILE A O 1
ATOM 787 N N . SER A 1 96 ? -3.278 7.041 5.328 1.00 97.50 96 SER A N 1
ATOM 788 C CA . SER A 1 96 ? -4.316 6.574 4.407 1.00 97.50 96 SER A CA 1
ATOM 789 C C . SER A 1 96 ? -5.617 6.223 5.115 1.00 97.50 96 SER A C 1
ATOM 791 O O . SER A 1 96 ? -6.691 6.539 4.607 1.00 97.50 96 SER A O 1
ATOM 793 N N . LYS A 1 97 ? -5.539 5.628 6.309 1.00 97.00 97 LYS A N 1
ATOM 794 C CA . LYS A 1 97 ? -6.710 5.388 7.153 1.00 97.00 97 LYS A CA 1
ATOM 795 C C . LYS A 1 97 ? -7.396 6.689 7.565 1.00 97.00 97 LYS A C 1
ATOM 797 O O . LYS A 1 97 ? -8.614 6.778 7.440 1.00 97.00 97 LYS A O 1
ATOM 802 N N . ILE A 1 98 ? -6.638 7.686 8.029 1.00 96.56 98 ILE A N 1
ATOM 803 C CA . ILE A 1 98 ? -7.193 8.999 8.406 1.00 96.56 98 ILE A CA 1
ATOM 804 C C . ILE A 1 98 ? -7.885 9.640 7.199 1.00 96.56 98 ILE A C 1
ATOM 806 O O . ILE A 1 98 ? -9.033 10.064 7.302 1.00 96.56 98 ILE A O 1
ATOM 810 N N . LYS A 1 99 ? -7.219 9.648 6.037 1.00 96.56 99 LYS A N 1
ATOM 811 C CA . LYS A 1 99 ? -7.787 10.162 4.786 1.00 96.56 99 LYS A CA 1
ATOM 812 C C . LYS A 1 99 ? -9.109 9.463 4.439 1.00 96.56 99 LYS A C 1
ATOM 814 O O . LYS A 1 99 ? -10.107 10.137 4.212 1.00 96.56 99 LYS A O 1
ATOM 819 N N . TYR A 1 100 ? -9.130 8.130 4.461 1.00 96.00 100 TYR A N 1
ATOM 820 C CA . TYR A 1 100 ? -10.327 7.336 4.171 1.00 96.00 100 TYR A CA 1
ATOM 821 C C . TYR A 1 100 ? -11.492 7.646 5.123 1.00 96.00 100 TYR A C 1
ATOM 823 O O . TYR A 1 100 ? -12.646 7.691 4.703 1.00 96.00 100 TYR A O 1
ATOM 831 N N . GLN A 1 101 ? -11.207 7.874 6.409 1.00 94.44 101 GLN A N 1
ATOM 832 C CA . GLN A 1 101 ? -12.225 8.240 7.397 1.00 94.44 101 GLN A CA 1
ATOM 833 C C . GLN A 1 101 ? -12.835 9.615 7.106 1.00 94.44 101 GLN A C 1
ATOM 835 O O . GLN A 1 101 ? -14.058 9.731 7.115 1.00 94.44 101 GLN A O 1
ATOM 840 N N . ILE A 1 102 ? -12.007 10.609 6.770 1.00 95.62 102 ILE A N 1
ATOM 841 C CA . ILE A 1 102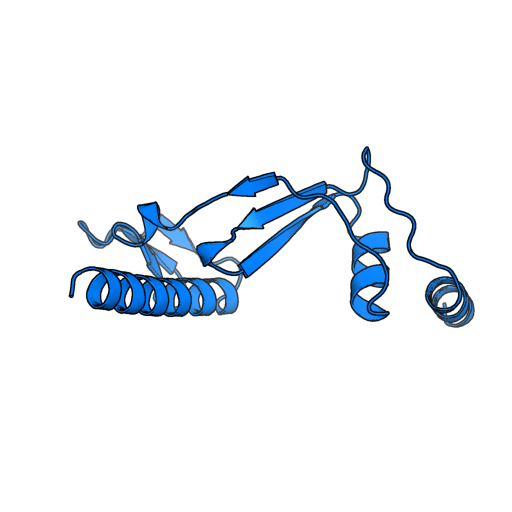 ? -12.466 11.954 6.389 1.00 95.62 102 ILE A CA 1
ATOM 842 C C . ILE A 1 102 ? -13.373 11.878 5.154 1.00 95.62 102 ILE A C 1
ATOM 844 O O . ILE A 1 102 ? -14.504 12.356 5.187 1.00 95.62 102 ILE A O 1
ATOM 848 N N . GLU A 1 103 ? -12.927 11.202 4.092 1.00 93.31 103 GLU A N 1
ATOM 849 C CA . GLU A 1 103 ? -13.697 11.064 2.846 1.00 93.31 103 GLU A CA 1
ATOM 850 C C . GLU A 1 103 ? -15.036 10.335 3.075 1.00 93.31 103 GLU A C 1
ATOM 852 O O . GLU A 1 103 ? -16.072 10.706 2.517 1.00 93.31 103 GLU A O 1
ATOM 857 N N . LYS A 1 104 ? -15.048 9.318 3.947 1.00 89.56 104 LYS A N 1
ATOM 858 C CA . LYS A 1 104 ? -16.264 8.584 4.332 1.00 89.56 104 LYS A CA 1
ATOM 859 C C . LYS A 1 104 ? -17.239 9.436 5.150 1.00 89.56 104 LYS A C 1
ATOM 861 O O . LYS A 1 104 ? -18.440 9.172 5.112 1.00 89.56 104 LYS A O 1
ATOM 866 N N . GLU A 1 105 ? -16.756 10.397 5.931 1.00 86.25 105 GLU A N 1
ATOM 867 C CA . GLU A 1 105 ? -17.594 11.330 6.694 1.00 86.25 105 GLU A CA 1
ATOM 868 C C . GLU A 1 105 ? -18.177 12.434 5.808 1.00 86.25 105 GLU A C 1
ATOM 870 O O . GLU A 1 105 ? -19.343 12.795 5.973 1.00 86.25 105 GLU A O 1
ATOM 875 N N . GLU A 1 106 ? -17.411 12.929 4.836 1.00 79.56 106 GLU A N 1
ATOM 876 C CA . GLU A 1 106 ? -17.877 13.912 3.853 1.00 79.56 106 GLU A CA 1
ATOM 877 C C . GLU A 1 106 ? -18.926 13.328 2.903 1.00 79.56 106 GLU A C 1
ATOM 879 O O . GLU A 1 106 ? -19.944 13.967 2.663 1.00 79.56 106 GLU A O 1
ATOM 884 N N . GLY A 1 107 ? -18.745 12.087 2.438 1.00 71.56 107 GLY A N 1
ATOM 885 C CA . GLY A 1 107 ? -19.710 11.402 1.568 1.00 71.56 107 GLY A CA 1
ATOM 886 C C . GLY A 1 107 ? -21.021 10.971 2.245 1.00 71.56 107 GLY A C 1
ATOM 887 O O . GLY A 1 107 ? -21.875 10.377 1.591 1.00 71.56 107 GLY A O 1
ATOM 888 N N . LYS A 1 108 ? -21.177 11.217 3.553 1.00 59.56 108 LYS A N 1
ATOM 889 C CA . LYS A 1 108 ? -22.419 10.979 4.312 1.00 59.56 108 LYS A CA 1
ATOM 890 C C . LYS A 1 108 ? -23.271 12.239 4.506 1.00 59.56 108 LYS A C 1
ATOM 892 O O . LYS A 1 108 ? -24.361 12.119 5.069 1.00 59.56 108 LYS A O 1
ATOM 897 N N . LYS A 1 109 ? -22.765 13.415 4.127 1.00 47.16 109 LYS A N 1
ATOM 898 C CA . LYS A 1 109 ? -23.512 14.681 4.127 1.00 47.16 109 LYS A CA 1
ATOM 899 C C . LYS A 1 109 ? -24.265 14.850 2.815 1.00 47.16 109 LYS A C 1
ATOM 901 O O . LYS A 1 109 ? -25.370 15.428 2.882 1.00 47.16 109 LYS A O 1
#

Secondary structure (DSSP, 8-state):
-HHHHHHHHHSPP---TTT-EEEEEGGGTEEEEEE-HHHHHHHHHHT------EEE--GGGTTTEEE-SSEEEETTT--EEEE-S-HHHHHHHHHHHHHHHHHHHHTT-

Organism: NCBI:txid1421016

Foldseek 3Di:
DVVVLVVLLPDAQDEDQVFFEWEAAPLLRDTGTDGPCVSVVSCVVNVGDDYDYHYDHPLVCLVFWADPLFFIAGPVPRDTPGTDPGSVSRVSSNVSSVVVVVVVVVVVD

InterPro domains:
  IPR046556 Protein of unknown function DUF6710 [PF20457] (1-104)